Protein AF-A0A7V5G6U2-F1 (afdb_monomer)

Secondary structure (DSSP, 8-state):
-HHHHHHHHHH----EEEEE-GGG--HHHHHHHHHTTEEEEEEEEE-S-HHHHHHHS-----HHHHHHHHHHHHHTT-EEEEEE---

Mean predicted aligned error: 2.37 Å

pLDDT: mean 96.59, std 3.76, range [67.69, 98.75]

Structure (mmCIF, N/CA/C/O backbone):
data_AF-A0A7V5G6U2-F1
#
_entry.id   AF-A0A7V5G6U2-F1
#
loop_
_atom_site.group_PDB
_atom_site.id
_atom_site.type_symbol
_atom_site.label_atom_id
_atom_site.label_alt_id
_atom_site.label_comp_id
_atom_site.label_asym_id
_atom_site.label_entity_id
_atom_site.label_seq_id
_atom_site.pdbx_PDB_ins_code
_atom_site.Cartn_x
_atom_site.Cartn_y
_atom_site.Cartn_z
_atom_site.occupancy
_atom_site.B_iso_or_equiv
_atom_site.auth_seq_id
_atom_site.auth_comp_id
_atom_site.auth_asym_id
_atom_site.auth_atom_id
_atom_site.pdbx_PDB_model_num
ATOM 1 N N . MET A 1 1 ? 6.227 3.182 12.139 1.00 88.50 1 MET A N 1
ATOM 2 C CA . MET A 1 1 ? 4.810 2.914 11.788 1.00 88.50 1 MET A CA 1
ATOM 3 C C . MET A 1 1 ? 4.061 2.205 12.916 1.00 88.50 1 MET A C 1
ATOM 5 O O . MET A 1 1 ? 3.046 2.729 13.355 1.00 88.50 1 MET A O 1
ATOM 9 N N . LEU A 1 2 ? 4.555 1.066 13.418 1.00 96.12 2 LEU A N 1
ATOM 10 C CA . LEU A 1 2 ? 3.903 0.299 14.495 1.00 96.12 2 LEU A CA 1
ATOM 11 C C . LEU A 1 2 ? 3.683 1.118 15.774 1.00 96.12 2 LEU A C 1
ATOM 13 O O . LEU A 1 2 ? 2.574 1.170 16.299 1.00 96.12 2 LEU A O 1
ATOM 17 N N . GLU A 1 3 ? 4.718 1.831 16.225 1.00 97.25 3 GLU A N 1
ATOM 18 C CA . GLU A 1 3 ? 4.625 2.701 17.402 1.00 97.25 3 GLU A CA 1
ATOM 19 C C . GLU A 1 3 ? 3.572 3.805 17.224 1.00 97.25 3 GLU A C 1
ATOM 21 O O . GLU A 1 3 ? 2.782 4.059 18.132 1.00 97.25 3 GLU A O 1
ATOM 26 N N . PHE A 1 4 ? 3.514 4.410 16.032 1.00 95.56 4 PHE A N 1
ATOM 27 C CA . PHE A 1 4 ? 2.488 5.392 15.690 1.00 95.56 4 PHE A CA 1
ATOM 28 C C . PHE A 1 4 ? 1.091 4.772 15.776 1.00 95.56 4 PHE A C 1
ATOM 30 O O . PHE A 1 4 ? 0.247 5.317 16.472 1.00 95.56 4 PHE A O 1
ATOM 37 N N . CYS A 1 5 ? 0.860 3.613 15.151 1.00 97.38 5 CYS A N 1
ATOM 38 C CA . CYS A 1 5 ? -0.439 2.930 15.174 1.00 97.38 5 CYS A CA 1
ATOM 39 C C . CYS A 1 5 ? -0.892 2.626 16.611 1.00 97.38 5 CYS A C 1
ATOM 41 O O . CYS A 1 5 ? -2.033 2.911 16.977 1.00 97.38 5 CYS A O 1
ATOM 43 N N . LYS A 1 6 ? 0.028 2.124 17.449 1.00 97.69 6 LYS A N 1
ATOM 44 C CA . LYS A 1 6 ? -0.224 1.850 18.870 1.00 97.69 6 LYS A CA 1
ATOM 45 C C . LYS A 1 6 ? -0.610 3.120 19.631 1.00 97.69 6 LYS A C 1
ATOM 47 O O . LYS A 1 6 ? -1.650 3.145 20.284 1.00 97.69 6 LYS A O 1
ATOM 52 N N . LYS A 1 7 ? 0.206 4.175 19.544 1.00 98.06 7 LYS A N 1
ATOM 53 C CA . LYS A 1 7 ? -0.029 5.438 20.265 1.00 98.06 7 LYS A CA 1
ATOM 54 C C . LYS A 1 7 ? -1.261 6.183 19.750 1.00 98.06 7 LYS A C 1
ATOM 56 O O . LYS A 1 7 ? -1.964 6.797 20.546 1.00 98.06 7 LYS A O 1
ATOM 61 N N . TYR A 1 8 ? -1.528 6.128 18.446 1.00 98.06 8 TYR A N 1
ATOM 62 C CA . TYR A 1 8 ? -2.661 6.805 17.826 1.00 98.06 8 TYR A CA 1
ATOM 63 C C . TYR A 1 8 ? -3.978 6.217 18.324 1.00 98.06 8 TYR A C 1
ATOM 65 O O . TYR A 1 8 ? -4.793 6.955 18.864 1.00 98.06 8 TYR A O 1
ATOM 73 N N . LYS A 1 9 ? -4.136 4.888 18.274 1.00 96.81 9 LYS A N 1
ATOM 74 C CA . LYS A 1 9 ? -5.340 4.204 18.769 1.00 96.81 9 LYS A CA 1
ATOM 75 C C . LYS A 1 9 ? -5.616 4.454 20.254 1.00 96.81 9 LYS A C 1
ATOM 77 O O . LYS A 1 9 ? -6.765 4.531 20.664 1.00 96.81 9 LYS A O 1
ATOM 82 N N . GLN A 1 10 ? -4.563 4.564 21.066 1.00 97.62 10 GLN A N 1
ATOM 83 C CA . GLN A 1 10 ? -4.693 4.843 22.501 1.00 97.62 10 GLN A CA 1
ATOM 84 C C . GLN A 1 10 ? -5.208 6.257 22.797 1.00 97.62 10 GLN A C 1
ATOM 86 O O . GLN A 1 10 ? -5.729 6.490 23.883 1.00 97.62 10 GLN A O 1
ATOM 91 N N . ARG A 1 11 ? -5.016 7.206 21.874 1.00 98.06 11 ARG A N 1
ATOM 92 C CA . ARG A 1 11 ? -5.305 8.632 22.094 1.00 98.06 11 ARG A CA 1
ATOM 93 C C . ARG A 1 11 ? -6.466 9.153 21.256 1.00 98.06 11 ARG A C 1
ATOM 95 O O . ARG A 1 11 ? -7.097 10.127 21.646 1.00 98.06 11 ARG A O 1
ATOM 102 N N . PHE A 1 12 ? -6.727 8.538 20.109 1.00 97.06 12 PHE A N 1
ATOM 103 C CA . PHE A 1 12 ? -7.644 9.047 19.100 1.00 97.06 12 PHE A CA 1
ATOM 104 C C . PHE A 1 12 ? -8.524 7.928 18.548 1.00 97.06 12 PHE A C 1
ATOM 106 O O . PHE A 1 12 ? -8.066 6.811 18.311 1.00 97.06 12 PHE A O 1
ATOM 113 N N . ASN A 1 13 ? -9.780 8.275 18.271 1.00 95.06 13 ASN A N 1
ATOM 114 C CA . ASN A 1 13 ? -10.739 7.436 17.555 1.00 95.06 13 ASN A CA 1
ATOM 115 C C . ASN A 1 13 ? -11.178 8.123 16.248 1.00 95.06 13 ASN A C 1
ATOM 117 O O . ASN A 1 13 ? -12.365 8.291 15.983 1.00 95.06 13 ASN A O 1
ATOM 121 N N . ILE A 1 14 ? -10.204 8.611 15.473 1.00 97.75 14 ILE A N 1
ATOM 122 C CA . ILE A 1 14 ? -10.427 9.365 14.233 1.00 97.75 14 ILE A CA 1
ATOM 123 C C . ILE A 1 14 ? -9.888 8.533 13.059 1.00 97.75 14 ILE A C 1
ATOM 125 O O . ILE A 1 14 ? -8.709 8.174 13.075 1.00 97.75 14 ILE A O 1
ATOM 129 N N . PRO A 1 15 ? -10.703 8.210 12.038 1.00 97.31 15 PRO A N 1
ATOM 130 C CA . PRO A 1 15 ? -10.221 7.497 10.860 1.00 97.31 15 PRO A CA 1
ATOM 131 C C . PRO A 1 15 ? -9.162 8.296 10.099 1.00 97.31 15 PRO A C 1
ATOM 133 O O . PRO A 1 15 ? -9.288 9.510 9.935 1.00 97.31 15 PRO A O 1
ATOM 136 N N . PHE A 1 16 ? -8.143 7.615 9.573 1.00 98.06 16 PHE A N 1
ATOM 137 C CA . PHE A 1 16 ? -7.078 8.279 8.820 1.00 98.06 16 PHE A CA 1
ATOM 138 C C . PHE A 1 16 ? -6.655 7.532 7.553 1.00 98.06 16 PHE A C 1
ATOM 140 O O . PHE A 1 16 ? -6.903 6.340 7.359 1.00 98.06 16 PHE A O 1
ATOM 147 N N . ALA A 1 17 ? -5.986 8.273 6.677 1.00 97.94 17 ALA A N 1
ATOM 148 C CA . ALA A 1 17 ? -5.415 7.798 5.429 1.00 97.94 17 ALA A CA 1
ATOM 149 C C . ALA A 1 17 ? -3.891 7.904 5.487 1.00 97.94 17 ALA A C 1
ATOM 151 O O . ALA A 1 17 ? -3.370 8.862 6.058 1.00 97.94 17 ALA A O 1
ATOM 152 N N . VAL A 1 18 ? -3.177 6.977 4.849 1.00 97.81 18 VAL A N 1
ATOM 153 C CA . VAL A 1 18 ? -1.710 7.050 4.743 1.00 97.81 18 VAL A CA 1
ATOM 154 C C . VAL A 1 18 ? -1.246 6.953 3.300 1.00 97.81 18 VAL A C 1
ATOM 156 O O . VAL A 1 18 ? -1.892 6.322 2.465 1.00 97.81 18 VAL A O 1
ATOM 159 N N . ASN A 1 19 ? -0.094 7.557 3.027 1.00 97.88 19 ASN A N 1
ATOM 160 C CA . ASN A 1 19 ? 0.649 7.369 1.789 1.00 97.88 19 ASN A CA 1
ATOM 161 C C . ASN A 1 19 ? 1.896 6.540 2.120 1.00 97.88 19 ASN A C 1
ATOM 163 O O . ASN A 1 19 ? 2.572 6.829 3.107 1.00 97.88 19 ASN A O 1
ATOM 167 N N . SER A 1 20 ? 2.200 5.516 1.325 1.00 96.69 20 SER A N 1
ATOM 168 C CA . SER A 1 20 ? 3.341 4.633 1.577 1.00 96.69 20 SER A CA 1
ATOM 169 C C . SER A 1 20 ? 4.035 4.189 0.291 1.00 96.69 20 SER A C 1
ATOM 171 O O . SER A 1 20 ? 3.483 4.258 -0.809 1.00 96.69 20 SER A O 1
ATOM 173 N N . ARG A 1 21 ? 5.269 3.706 0.449 1.00 96.31 21 ARG A N 1
ATOM 174 C CA . ARG A 1 21 ? 5.988 2.962 -0.590 1.00 96.31 21 ARG A CA 1
ATOM 175 C C . ARG A 1 21 ? 5.573 1.489 -0.537 1.00 96.31 21 ARG A C 1
ATOM 177 O O . ARG A 1 21 ? 5.378 0.971 0.563 1.00 96.31 21 ARG A O 1
ATOM 184 N N . PRO A 1 22 ? 5.493 0.795 -1.684 1.00 97.38 22 PRO A N 1
ATOM 185 C CA . PR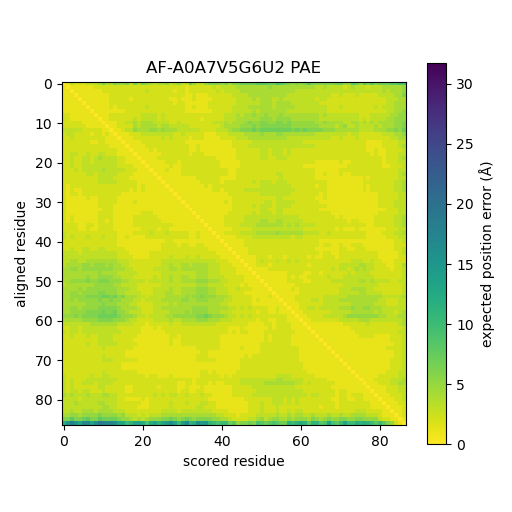O A 1 22 ? 5.092 -0.611 -1.713 1.00 97.38 22 PRO A CA 1
ATOM 186 C C . PRO A 1 22 ? 6.050 -1.517 -0.919 1.00 97.38 22 PRO A C 1
ATOM 188 O O . PRO A 1 22 ? 5.596 -2.440 -0.257 1.00 97.38 22 PRO A O 1
ATOM 191 N N . GLU A 1 23 ? 7.351 -1.215 -0.908 1.00 97.12 23 GLU A N 1
ATOM 192 C CA . GLU A 1 23 ? 8.395 -1.983 -0.202 1.00 97.12 23 GLU A 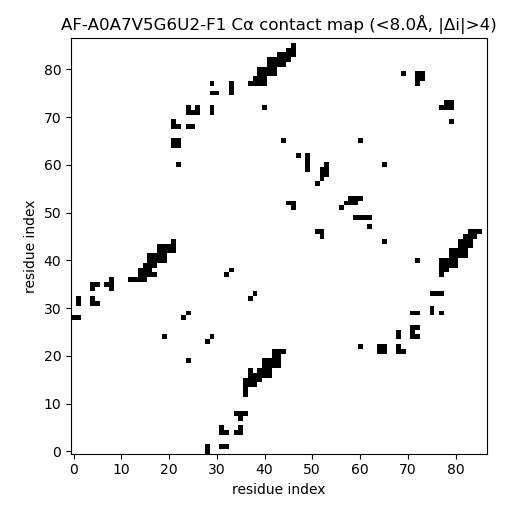CA 1
ATOM 193 C C . GLU A 1 23 ? 8.213 -2.021 1.326 1.00 97.12 23 GLU A C 1
ATOM 195 O O . GLU A 1 23 ? 8.714 -2.926 1.985 1.00 97.12 23 GLU A O 1
ATOM 200 N N . LEU A 1 24 ? 7.504 -1.040 1.894 1.00 96.94 24 LEU A N 1
ATOM 201 C CA . LEU A 1 24 ? 7.272 -0.933 3.339 1.00 96.94 24 LEU A CA 1
ATOM 202 C C . LEU A 1 24 ? 6.000 -1.660 3.794 1.00 96.94 24 LEU A C 1
ATOM 204 O O . LEU A 1 24 ? 5.692 -1.674 4.985 1.00 96.94 24 LEU A O 1
ATOM 208 N N . ILE A 1 25 ? 5.227 -2.214 2.859 1.00 98.06 25 ILE A N 1
ATOM 209 C CA . ILE A 1 25 ? 3.984 -2.913 3.164 1.00 98.06 25 ILE A CA 1
ATOM 210 C C . ILE A 1 25 ? 4.274 -4.396 3.380 1.00 98.06 25 ILE A C 1
ATOM 212 O O . ILE A 1 25 ? 4.633 -5.117 2.452 1.00 98.06 25 ILE A O 1
ATOM 216 N N . ASN A 1 26 ? 4.036 -4.847 4.606 1.00 98.25 26 ASN A N 1
A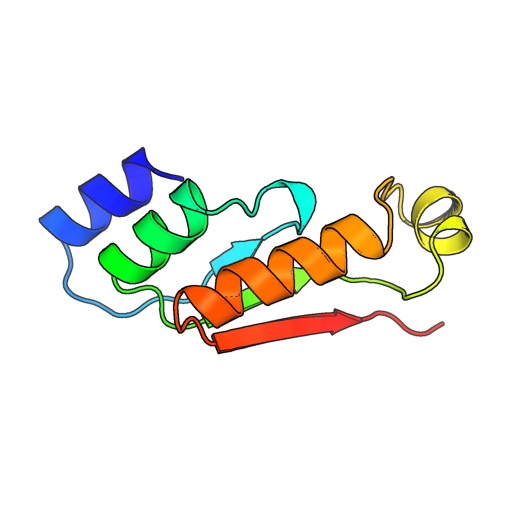TOM 217 C CA . ASN A 1 26 ? 3.968 -6.253 4.982 1.00 98.25 26 ASN A CA 1
ATOM 218 C C . ASN A 1 26 ? 2.705 -6.507 5.827 1.00 98.25 26 ASN A C 1
ATOM 220 O O . ASN A 1 2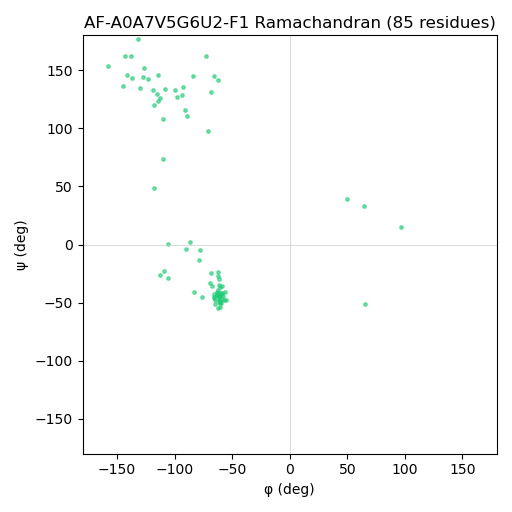6 ? 1.940 -5.581 6.124 1.00 98.25 26 ASN A O 1
ATOM 224 N N . GLU A 1 27 ? 2.467 -7.764 6.185 1.00 98.38 27 GLU A N 1
ATOM 225 C CA . GLU A 1 27 ? 1.288 -8.221 6.918 1.00 98.38 27 GLU A CA 1
ATOM 226 C C . GLU A 1 27 ? 1.155 -7.529 8.281 1.00 98.38 27 GLU A C 1
ATOM 228 O O . GLU A 1 27 ? 0.063 -7.088 8.644 1.00 98.38 27 GLU A O 1
ATOM 233 N N . GLU A 1 28 ? 2.267 -7.367 9.002 1.00 98.44 28 GLU A N 1
ATOM 234 C CA . GLU A 1 28 ? 2.306 -6.725 10.318 1.00 98.44 28 GLU A CA 1
ATOM 235 C C . GLU A 1 28 ? 1.922 -5.240 10.231 1.00 98.44 28 GLU A C 1
ATOM 237 O O . GLU A 1 28 ? 1.061 -4.761 10.973 1.00 98.44 28 GLU A O 1
ATOM 242 N N . ILE A 1 29 ? 2.509 -4.511 9.278 1.00 98.19 29 ILE A N 1
ATOM 243 C CA . ILE A 1 29 ? 2.208 -3.099 9.031 1.00 98.19 29 ILE A CA 1
ATOM 244 C C . ILE A 1 29 ? 0.744 -2.918 8.631 1.00 98.19 29 ILE A C 1
ATOM 246 O O . ILE A 1 29 ? 0.073 -2.022 9.148 1.00 98.19 29 ILE A O 1
ATOM 250 N N . ALA A 1 30 ? 0.233 -3.756 7.729 1.00 98.38 30 ALA A N 1
ATOM 251 C CA . ALA A 1 30 ? -1.144 -3.657 7.264 1.00 98.38 30 ALA A CA 1
ATOM 252 C C . ALA A 1 30 ? -2.149 -3.954 8.393 1.00 98.38 30 ALA A C 1
ATOM 254 O O . ALA A 1 30 ? -3.110 -3.199 8.568 1.00 98.38 30 ALA A O 1
ATOM 255 N N . ALA A 1 31 ? -1.893 -4.978 9.212 1.00 98.38 31 ALA A N 1
ATOM 256 C CA . ALA A 1 31 ? -2.710 -5.283 10.384 1.00 98.38 31 ALA A CA 1
ATOM 257 C C . ALA A 1 31 ? -2.685 -4.134 11.409 1.00 98.38 31 ALA A C 1
ATOM 259 O O . ALA A 1 31 ? -3.736 -3.723 11.908 1.00 98.38 31 ALA A O 1
ATOM 260 N N . ALA A 1 32 ? -1.508 -3.559 11.682 1.00 98.25 32 ALA A N 1
ATOM 261 C CA . ALA A 1 32 ? -1.363 -2.434 12.604 1.00 98.25 32 ALA A CA 1
ATOM 262 C C . ALA A 1 32 ? -2.114 -1.181 12.125 1.00 98.25 32 ALA A C 1
ATOM 264 O O . ALA A 1 32 ? -2.807 -0.540 12.917 1.00 98.25 32 ALA A O 1
ATOM 265 N N . LEU A 1 33 ? -2.028 -0.858 10.830 1.00 98.31 33 LEU A N 1
ATOM 266 C CA . LEU A 1 33 ? -2.760 0.256 10.224 1.00 98.31 33 LEU A CA 1
ATOM 267 C C . LEU A 1 33 ? -4.272 0.064 10.350 1.00 98.31 33 LEU A C 1
ATOM 269 O O . LEU A 1 33 ? -4.965 0.966 10.825 1.00 98.31 33 LEU A O 1
ATOM 273 N N . LYS A 1 34 ? -4.784 -1.115 9.975 1.00 98.06 34 LYS A N 1
ATOM 274 C CA . LYS A 1 34 ? -6.214 -1.429 10.084 1.00 98.06 34 LYS A CA 1
ATOM 275 C C . LYS A 1 34 ? -6.699 -1.318 11.528 1.00 98.06 34 LYS A C 1
ATOM 277 O O . LYS A 1 34 ? -7.713 -0.677 11.790 1.00 98.06 34 LYS A O 1
ATOM 282 N N . ASN A 1 35 ? -5.946 -1.894 12.466 1.00 97.69 35 ASN A N 1
ATOM 283 C CA . ASN A 1 35 ? -6.269 -1.881 13.890 1.00 97.69 35 ASN A CA 1
ATOM 284 C C . ASN A 1 35 ? -6.339 -0.453 14.459 1.00 97.69 35 ASN A C 1
ATOM 286 O O . ASN A 1 35 ? -7.200 -0.182 15.299 1.00 97.69 35 ASN A O 1
ATOM 290 N N . ALA A 1 36 ? -5.471 0.446 13.985 1.00 98.06 36 ALA A N 1
ATOM 291 C CA . ALA A 1 36 ? -5.404 1.837 14.423 1.00 98.06 36 ALA A CA 1
ATOM 292 C C . ALA A 1 36 ? -6.487 2.754 13.833 1.00 98.06 36 ALA A C 1
ATOM 294 O O . ALA A 1 36 ? -6.561 3.910 14.235 1.00 98.06 36 ALA A O 1
ATOM 295 N N . GLY A 1 37 ? -7.326 2.266 12.912 1.00 97.88 37 GLY A N 1
ATOM 296 C CA . GLY A 1 37 ? -8.374 3.068 12.272 1.00 97.88 37 GLY A CA 1
ATOM 297 C C . GLY A 1 37 ? -7.980 3.643 10.910 1.00 97.88 37 GLY A C 1
ATOM 298 O O . GLY A 1 37 ? -8.658 4.535 10.397 1.00 97.88 37 GLY A O 1
ATOM 299 N N . CYS A 1 38 ? -6.908 3.138 10.290 1.00 98.25 38 CYS A N 1
ATOM 300 C CA . CYS A 1 38 ? -6.621 3.474 8.902 1.00 98.25 38 CYS A CA 1
ATOM 301 C C . CYS A 1 38 ? -7.683 2.856 7.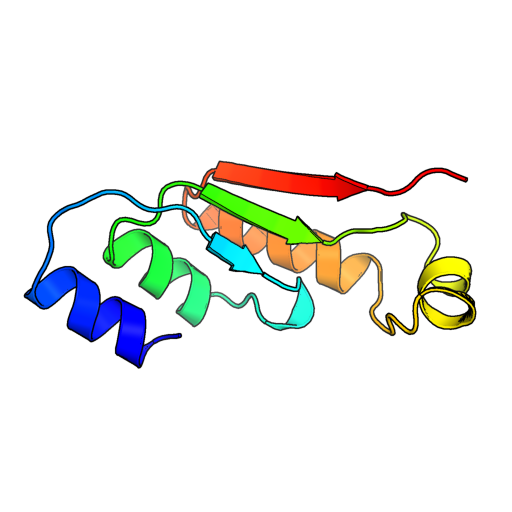984 1.00 98.25 38 CYS A C 1
ATOM 303 O O . CYS A 1 38 ? -7.979 1.662 8.086 1.00 98.25 38 CYS A O 1
ATOM 305 N N . PHE A 1 39 ? -8.243 3.652 7.072 1.00 97.25 39 PHE A N 1
ATOM 306 C CA . PHE A 1 39 ? -9.258 3.178 6.124 1.00 97.25 39 PHE A CA 1
ATOM 307 C C . PHE A 1 39 ? -8.747 3.081 4.682 1.00 97.25 39 PHE A C 1
ATOM 309 O O . PHE A 1 39 ? -9.294 2.302 3.901 1.00 97.25 39 PHE A O 1
ATOM 316 N N . ILE A 1 40 ? -7.688 3.821 4.330 1.00 98.31 40 ILE A N 1
ATOM 317 C CA . ILE A 1 40 ? -7.124 3.846 2.977 1.00 98.31 40 ILE A CA 1
ATOM 318 C C . ILE A 1 40 ? -5.599 3.987 2.992 1.00 98.31 40 ILE A C 1
ATOM 320 O O . ILE A 1 40 ? -5.036 4.813 3.717 1.00 98.31 40 ILE A O 1
ATOM 324 N N . VAL A 1 41 ? -4.938 3.204 2.142 1.00 98.50 41 VAL A N 1
ATOM 325 C CA . VAL A 1 41 ? -3.496 3.275 1.896 1.00 98.50 41 VAL A CA 1
ATOM 326 C C . VAL A 1 41 ? -3.259 3.641 0.436 1.00 98.50 41 VAL A C 1
ATOM 328 O O . VAL A 1 41 ? -3.680 2.928 -0.476 1.00 98.50 41 VAL A O 1
ATOM 331 N N . ARG A 1 42 ? -2.578 4.764 0.206 1.00 98.56 42 ARG A N 1
ATOM 332 C CA . ARG A 1 42 ? -2.189 5.222 -1.131 1.00 98.56 42 ARG A CA 1
ATOM 333 C C . ARG A 1 42 ? -0.747 4.821 -1.405 1.00 98.56 42 ARG A C 1
ATOM 335 O O . ARG A 1 42 ? 0.139 5.111 -0.602 1.00 98.56 42 ARG A O 1
ATOM 342 N N . ILE A 1 43 ? -0.516 4.147 -2.520 1.00 98.25 43 ILE A N 1
ATOM 343 C CA . ILE A 1 43 ? 0.773 3.580 -2.899 1.00 98.25 43 ILE A CA 1
ATOM 344 C C . ILE A 1 43 ? 1.315 4.324 -4.113 1.00 98.25 43 ILE A C 1
ATOM 346 O O . ILE A 1 43 ? 0.650 4.400 -5.145 1.00 98.25 43 ILE A O 1
ATOM 350 N N . GLY A 1 44 ? 2.540 4.837 -3.998 1.00 97.12 44 GLY A N 1
ATOM 351 C CA . GLY A 1 44 ? 3.295 5.350 -5.143 1.00 97.12 44 GLY A CA 1
ATOM 352 C C . GLY A 1 44 ? 3.738 4.200 -6.044 1.00 97.12 44 GLY A C 1
ATOM 353 O O . GLY A 1 44 ? 4.714 3.517 -5.729 1.00 97.12 44 GLY A O 1
ATOM 354 N N . VAL A 1 45 ? 2.987 3.943 -7.120 1.00 97.25 45 VAL A N 1
ATOM 355 C CA . VAL A 1 45 ? 3.345 2.960 -8.159 1.00 97.25 45 VAL A CA 1
ATOM 356 C C . VAL A 1 45 ? 4.294 3.602 -9.160 1.00 97.25 45 VAL A C 1
ATOM 358 O O . VAL A 1 45 ? 5.291 2.989 -9.540 1.00 97.25 45 VAL A O 1
ATOM 361 N N . GLU A 1 46 ? 4.008 4.856 -9.500 1.00 96.38 46 GLU A N 1
ATOM 362 C CA . GLU A 1 46 ? 4.709 5.745 -10.424 1.00 96.38 46 GLU A CA 1
ATOM 363 C C . GLU A 1 46 ? 4.682 5.283 -11.882 1.00 96.38 46 GLU A C 1
ATOM 365 O O . GLU A 1 46 ? 4.269 6.041 -12.740 1.00 96.38 46 GLU A O 1
ATOM 370 N N . SER A 1 47 ? 5.051 4.042 -12.191 1.00 95.81 47 SER A N 1
ATOM 371 C CA . SER A 1 47 ? 4.953 3.474 -13.542 1.00 95.81 47 SER A CA 1
ATOM 372 C C . SER A 1 47 ? 4.911 1.942 -13.492 1.00 95.81 47 SER A C 1
ATOM 374 O O . SER A 1 47 ? 5.388 1.318 -12.545 1.00 95.81 47 SER A O 1
ATOM 376 N N . GLY A 1 48 ? 4.307 1.319 -14.504 1.00 94.25 48 GLY A N 1
ATOM 377 C CA . GLY A 1 48 ? 4.335 -0.138 -14.675 1.00 94.25 48 GLY A CA 1
ATOM 378 C C . GLY A 1 48 ? 5.647 -0.657 -15.272 1.00 94.25 48 GLY A C 1
ATOM 379 O O . GLY A 1 48 ? 5.905 -1.858 -15.228 1.00 94.25 48 GLY A O 1
ATOM 380 N N . ASP A 1 49 ? 6.483 0.230 -15.811 1.00 95.88 49 ASP A N 1
ATOM 381 C CA . ASP A 1 49 ? 7.788 -0.111 -16.369 1.00 95.88 49 ASP A CA 1
ATOM 382 C C . ASP A 1 49 ? 8.857 -0.044 -15.263 1.00 95.88 49 ASP A C 1
ATOM 384 O O . ASP A 1 49 ? 9.187 1.020 -14.733 1.00 95.88 49 ASP A O 1
ATOM 388 N N . GLU A 1 50 ? 9.386 -1.207 -14.875 1.00 95.94 50 GLU A N 1
ATOM 389 C CA . GLU A 1 50 ? 10.443 -1.315 -13.861 1.00 95.94 50 GLU A CA 1
ATOM 390 C C . GLU A 1 50 ? 11.735 -0.605 -14.282 1.00 95.94 50 GLU A C 1
ATOM 392 O O . GLU A 1 50 ? 12.372 0.049 -13.452 1.00 95.94 50 GLU A O 1
ATOM 397 N N . GLY A 1 51 ? 12.100 -0.695 -15.563 1.00 95.50 51 GLY A N 1
ATOM 398 C CA . GLY A 1 51 ? 13.290 -0.062 -16.118 1.00 95.50 51 GLY A CA 1
ATOM 399 C C . GLY A 1 51 ? 13.174 1.457 -16.084 1.00 95.50 51 GLY A C 1
ATOM 400 O O . GLY A 1 51 ? 14.094 2.134 -15.621 1.00 95.50 51 GLY A O 1
ATOM 401 N N . PHE A 1 52 ? 12.019 1.995 -16.477 1.00 95.06 52 PHE A N 1
ATOM 402 C CA . PHE A 1 52 ? 11.729 3.425 -16.388 1.00 95.06 52 PHE A CA 1
ATOM 403 C C . PHE A 1 52 ? 11.816 3.927 -14.942 1.00 95.06 52 PHE A C 1
ATOM 405 O O . PHE A 1 52 ? 12.528 4.892 -14.652 1.00 95.06 52 PHE A O 1
ATOM 412 N N . ARG A 1 53 ? 11.147 3.238 -14.007 1.00 95.12 53 ARG A N 1
ATOM 413 C CA . ARG A 1 53 ? 11.162 3.596 -12.580 1.00 95.12 53 ARG A CA 1
ATOM 414 C C . ARG A 1 53 ? 12.564 3.577 -11.986 1.00 95.12 53 ARG A C 1
ATOM 416 O O . ARG A 1 53 ? 12.935 4.508 -11.267 1.00 95.12 53 ARG A O 1
ATOM 423 N N . GLY A 1 54 ? 13.347 2.552 -12.312 1.00 94.62 54 GLY A N 1
ATOM 424 C CA . GLY A 1 54 ? 14.724 2.416 -11.849 1.00 94.62 54 GLY A CA 1
ATOM 425 C C . GLY A 1 54 ? 15.635 3.503 -12.408 1.00 94.62 54 GLY A C 1
ATOM 426 O O . GLY A 1 54 ? 16.396 4.107 -11.651 1.00 94.62 54 GLY A O 1
ATOM 427 N N . LYS A 1 55 ? 15.534 3.767 -13.715 1.00 95.25 55 LYS A N 1
ATOM 428 C CA . LYS A 1 55 ? 16.423 4.675 -14.447 1.00 95.25 55 LYS A CA 1
ATOM 429 C C . LYS A 1 55 ? 16.116 6.151 -14.201 1.00 95.25 55 LYS A C 1
ATOM 431 O O . LYS A 1 55 ? 17.046 6.920 -13.984 1.00 95.25 55 LYS A O 1
ATOM 436 N N . TYR A 1 56 ? 14.844 6.546 -14.236 1.00 94.56 56 TYR A N 1
ATOM 437 C CA . TYR A 1 56 ? 14.449 7.961 -14.249 1.00 94.56 56 TYR A CA 1
ATOM 438 C C . TYR A 1 56 ? 13.876 8.453 -12.921 1.00 94.56 56 TYR A C 1
ATOM 440 O O . TYR A 1 56 ? 14.026 9.625 -12.592 1.00 94.56 56 TYR A O 1
ATOM 448 N N . LEU A 1 57 ? 13.253 7.574 -12.131 1.00 93.31 57 LEU A N 1
ATOM 449 C CA . LEU A 1 57 ? 12.592 7.964 -10.878 1.00 93.31 57 LEU A CA 1
ATOM 450 C C . LEU A 1 57 ? 13.376 7.549 -9.625 1.00 93.31 57 LEU A C 1
ATOM 452 O O . LEU A 1 57 ? 12.922 7.785 -8.503 1.00 93.31 57 LEU A O 1
ATOM 456 N N . ASN A 1 58 ? 14.536 6.905 -9.805 1.00 93.25 58 ASN A N 1
ATOM 457 C CA . ASN A 1 58 ? 15.333 6.297 -8.738 1.00 93.25 58 ASN A CA 1
ATOM 458 C C . ASN A 1 58 ? 14.489 5.396 -7.814 1.00 93.25 58 ASN A C 1
ATOM 460 O O . ASN A 1 58 ? 14.632 5.385 -6.588 1.00 93.25 58 ASN A O 1
ATOM 464 N N . ARG A 1 59 ? 13.554 4.655 -8.412 1.00 92.19 59 ARG A N 1
ATOM 465 C CA . ARG A 1 59 ? 12.703 3.688 -7.725 1.00 92.19 59 ARG A CA 1
ATOM 466 C C . ARG A 1 59 ? 13.122 2.294 -8.161 1.00 92.19 59 ARG A C 1
ATOM 468 O O . ARG A 1 59 ? 12.875 1.898 -9.293 1.00 92.19 59 ARG A O 1
ATOM 475 N N . ARG A 1 60 ? 13.765 1.547 -7.265 1.00 93.31 60 ARG A N 1
ATOM 476 C CA . ARG A 1 60 ? 14.331 0.223 -7.561 1.00 93.31 60 ARG A CA 1
ATOM 477 C C . ARG A 1 60 ? 13.534 -0.875 -6.861 1.00 93.31 60 ARG A C 1
ATOM 479 O O . ARG A 1 60 ? 13.998 -1.452 -5.889 1.00 93.31 60 ARG A O 1
ATOM 486 N N . MET A 1 61 ? 12.334 -1.154 -7.363 1.00 94.56 61 MET A N 1
ATOM 487 C CA . MET A 1 61 ? 11.522 -2.283 -6.906 1.00 94.56 61 MET A CA 1
ATOM 488 C C . MET A 1 61 ? 10.791 -2.949 -8.068 1.00 94.56 61 MET A C 1
ATOM 490 O O . MET A 1 61 ? 10.353 -2.268 -8.995 1.00 94.56 61 MET A O 1
ATOM 494 N N . SER A 1 62 ? 10.608 -4.267 -8.005 1.00 97.25 62 SER A N 1
ATOM 495 C CA . SER A 1 62 ? 9.867 -4.982 -9.044 1.00 97.25 62 SER A CA 1
ATOM 496 C C . SER A 1 62 ? 8.361 -4.711 -8.977 1.00 97.25 62 SER A C 1
ATOM 498 O O . SER A 1 62 ? 7.809 -4.260 -7.966 1.00 97.25 62 SER A O 1
ATOM 500 N N . ASN A 1 63 ? 7.660 -5.012 -10.062 1.00 97.94 63 ASN A N 1
ATOM 501 C CA . ASN A 1 63 ? 6.206 -4.997 -10.142 1.00 97.94 63 ASN A CA 1
ATOM 502 C C . ASN A 1 63 ? 5.585 -6.020 -9.187 1.00 97.94 63 ASN A C 1
ATOM 504 O O . ASN A 1 63 ? 4.478 -5.808 -8.692 1.00 97.94 63 ASN A O 1
ATOM 508 N N . ASP A 1 64 ? 6.296 -7.099 -8.866 1.00 98.38 64 ASP A N 1
ATOM 509 C CA . ASP A 1 64 ? 5.829 -8.082 -7.892 1.00 98.38 64 ASP A CA 1
ATOM 510 C C . ASP A 1 64 ? 5.820 -7.541 -6.464 1.00 98.38 64 ASP A C 1
ATOM 512 O O . ASP A 1 64 ? 4.912 -7.882 -5.704 1.00 98.38 64 ASP A O 1
ATOM 516 N N . VAL A 1 65 ? 6.752 -6.648 -6.105 1.00 98.12 65 VAL A N 1
ATOM 517 C CA . VAL A 1 65 ? 6.708 -5.930 -4.818 1.00 98.12 65 VAL A CA 1
ATOM 518 C C . VAL A 1 65 ? 5.441 -5.079 -4.732 1.00 98.12 65 VAL A C 1
ATOM 520 O O . VAL A 1 65 ? 4.735 -5.127 -3.725 1.00 98.12 65 VAL A O 1
ATOM 523 N N . ILE A 1 66 ? 5.086 -4.369 -5.809 1.00 98.19 66 ILE A N 1
ATOM 524 C CA . ILE A 1 66 ? 3.842 -3.588 -5.863 1.00 98.19 66 ILE A CA 1
ATOM 525 C C . ILE A 1 66 ? 2.627 -4.503 -5.721 1.00 98.19 66 ILE A C 1
ATOM 527 O O . ILE A 1 66 ? 1.799 -4.300 -4.836 1.00 98.19 66 ILE A O 1
ATOM 531 N N . LYS A 1 67 ? 2.519 -5.534 -6.569 1.00 98.56 67 LYS A N 1
ATOM 532 C CA . LYS A 1 67 ? 1.386 -6.471 -6.549 1.00 98.56 67 LYS A CA 1
ATOM 533 C C . LYS A 1 67 ? 1.229 -7.111 -5.170 1.00 98.56 67 LYS A C 1
ATOM 535 O O . LYS A 1 67 ? 0.107 -7.240 -4.687 1.00 98.56 67 LYS A O 1
ATOM 540 N N . ARG A 1 68 ? 2.336 -7.484 -4.519 1.00 98.69 68 ARG A N 1
ATOM 541 C CA . ARG A 1 68 ? 2.342 -8.017 -3.150 1.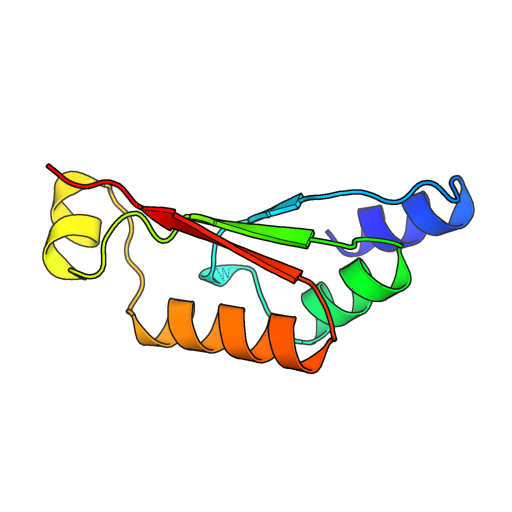00 98.69 68 ARG A CA 1
ATOM 542 C C . ARG A 1 68 ? 1.778 -7.007 -2.154 1.00 98.69 68 ARG A C 1
ATOM 544 O O . ARG A 1 68 ? 0.871 -7.373 -1.414 1.00 98.69 68 ARG A O 1
ATOM 551 N N . ALA A 1 69 ? 2.232 -5.755 -2.184 1.00 98.50 69 ALA A N 1
ATOM 552 C CA . ALA A 1 69 ? 1.718 -4.705 -1.305 1.00 98.50 69 ALA A CA 1
ATOM 553 C C . ALA A 1 69 ? 0.192 -4.544 -1.435 1.00 98.50 69 ALA A C 1
ATOM 555 O O . ALA A 1 69 ? -0.520 -4.566 -0.432 1.00 98.50 69 ALA A O 1
ATOM 556 N N . PHE A 1 70 ? -0.333 -4.474 -2.664 1.00 98.62 70 PHE A N 1
ATOM 557 C CA . PHE A 1 70 ? -1.782 -4.390 -2.893 1.00 98.62 70 PHE A CA 1
ATOM 558 C C . PHE A 1 70 ? -2.535 -5.632 -2.392 1.00 98.62 70 PHE A C 1
ATOM 560 O O . PHE A 1 70 ? -3.583 -5.492 -1.764 1.00 98.62 70 PHE A O 1
ATOM 567 N N . ARG A 1 71 ? -2.001 -6.845 -2.603 1.00 98.75 71 ARG A N 1
ATOM 568 C CA . ARG A 1 71 ? -2.613 -8.085 -2.085 1.00 98.75 71 ARG A CA 1
ATOM 569 C C . ARG A 1 71 ? -2.694 -8.092 -0.559 1.00 98.75 71 ARG A C 1
ATOM 571 O O . ARG A 1 71 ? -3.749 -8.419 -0.026 1.00 98.75 71 ARG A O 1
ATOM 578 N N . ILE A 1 72 ? -1.618 -7.704 0.125 1.00 98.75 72 ILE A N 1
ATOM 579 C CA . ILE A 1 72 ? -1.563 -7.649 1.593 1.00 98.75 72 ILE A CA 1
ATOM 580 C C . ILE A 1 72 ? -2.600 -6.657 2.132 1.00 98.75 72 ILE A C 1
ATOM 582 O O . ILE A 1 72 ? -3.388 -6.994 3.014 1.00 98.75 72 ILE A O 1
ATOM 586 N N . LEU A 1 73 ? -2.656 -5.449 1.564 1.00 98.56 73 LEU A N 1
ATOM 587 C CA . LEU A 1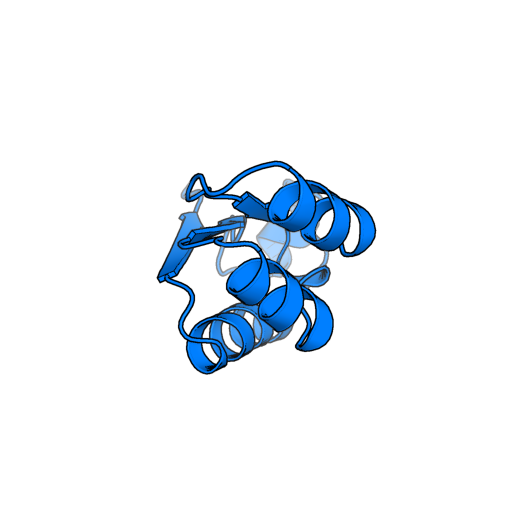 73 ? -3.627 -4.427 1.967 1.00 98.56 73 LEU A CA 1
ATOM 588 C C . LEU A 1 73 ? -5.071 -4.884 1.732 1.00 98.56 73 LEU A C 1
ATOM 590 O O . LEU A 1 73 ? -5.930 -4.691 2.595 1.00 98.56 73 LEU A O 1
ATOM 594 N N . LYS A 1 74 ? -5.331 -5.534 0.591 1.00 98.44 74 LYS A N 1
ATOM 595 C CA . LYS A 1 74 ? -6.645 -6.096 0.266 1.00 98.44 74 LYS A CA 1
ATOM 596 C C . LYS A 1 74 ? -7.051 -7.192 1.246 1.00 98.44 74 LYS A C 1
ATOM 598 O O . LYS A 1 74 ? -8.188 -7.179 1.706 1.00 98.44 74 LYS A O 1
ATOM 603 N N . ALA A 1 75 ? -6.134 -8.091 1.599 1.00 98.38 75 ALA A N 1
ATOM 604 C CA . ALA A 1 75 ? -6.387 -9.159 2.563 1.00 98.38 75 ALA A CA 1
ATOM 605 C C . ALA A 1 75 ? -6.741 -8.623 3.964 1.00 98.38 75 ALA A C 1
ATOM 607 O O . ALA A 1 75 ? -7.528 -9.240 4.671 1.00 98.38 75 ALA A O 1
ATOM 608 N N . GLN A 1 76 ? -6.224 -7.448 4.340 1.00 97.81 76 GLN A N 1
ATOM 609 C CA . GLN A 1 76 ? -6.550 -6.767 5.603 1.00 97.81 76 GLN A CA 1
ATOM 610 C C . GLN A 1 76 ? -7.804 -5.871 5.525 1.00 97.81 76 GLN A C 1
ATOM 612 O O . GLN A 1 76 ? -8.150 -5.187 6.492 1.00 97.81 76 GLN A O 1
ATOM 617 N N . GLY A 1 77 ? -8.493 -5.827 4.378 1.00 97.38 77 GLY A N 1
ATOM 618 C CA . GLY A 1 77 ? -9.691 -5.004 4.193 1.00 97.38 77 GLY A CA 1
ATOM 619 C C . GLY A 1 77 ? -9.418 -3.496 4.278 1.00 97.38 77 GLY A C 1
ATOM 620 O O . GLY A 1 77 ? -10.252 -2.743 4.792 1.00 97.38 77 GLY A O 1
ATOM 621 N N . LEU A 1 78 ? -8.235 -3.055 3.840 1.00 98.25 78 LEU A N 1
ATOM 622 C CA . LEU A 1 78 ? -7.884 -1.640 3.678 1.00 98.25 78 LEU A CA 1
ATOM 623 C C . LEU A 1 78 ? -8.200 -1.205 2.249 1.00 98.25 78 LEU A C 1
ATOM 625 O O . LEU A 1 78 ? -7.835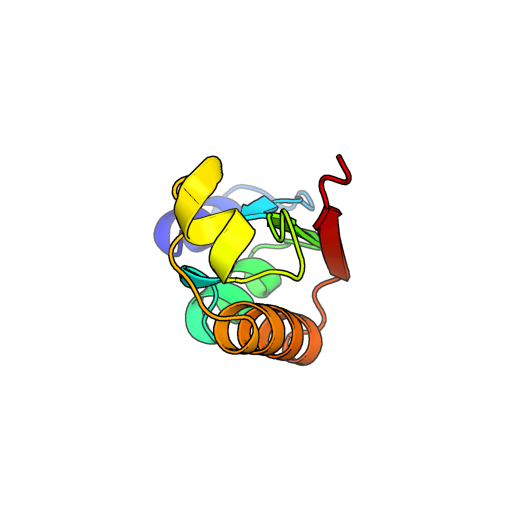 -1.916 1.319 1.00 98.25 78 LEU A O 1
ATOM 629 N N . ALA A 1 79 ? -8.821 -0.043 2.036 1.00 98.31 79 ALA A N 1
ATOM 630 C CA . ALA A 1 79 ? -8.956 0.495 0.682 1.00 98.31 79 ALA A CA 1
ATOM 631 C C . ALA A 1 79 ? -7.569 0.862 0.125 1.00 98.31 79 ALA A C 1
ATOM 633 O O . ALA A 1 79 ? -6.692 1.306 0.870 1.00 98.31 79 ALA A O 1
ATOM 634 N N . GLN A 1 80 ? -7.358 0.676 -1.178 1.00 98.19 80 GLN A N 1
ATOM 635 C CA . GLN A 1 80 ? -6.074 0.960 -1.821 1.00 98.19 80 GLN A CA 1
ATOM 636 C C . GLN A 1 80 ? -6.242 1.952 -2.969 1.00 98.19 80 GLN A C 1
ATOM 638 O O . GLN A 1 80 ? -7.207 1.872 -3.725 1.00 98.19 80 GLN A O 1
ATOM 643 N N . VAL A 1 81 ? -5.271 2.848 -3.128 1.00 98.31 81 VAL A N 1
ATOM 644 C CA . VAL A 1 81 ? -5.158 3.757 -4.280 1.00 98.31 81 VAL A CA 1
ATOM 645 C C . VAL A 1 81 ? -3.739 3.670 -4.816 1.00 98.31 81 VAL A C 1
ATOM 647 O O . VAL A 1 81 ? -2.794 3.694 -4.034 1.00 98.31 81 VAL A O 1
ATOM 650 N N . GLY A 1 82 ? -3.578 3.569 -6.133 1.00 97.69 82 GLY A N 1
ATOM 651 C CA . GLY A 1 82 ? -2.276 3.685 -6.788 1.00 97.69 82 GLY A CA 1
ATOM 652 C C . GLY A 1 82 ? -2.084 5.082 -7.367 1.00 97.69 82 GLY A C 1
ATOM 653 O O . GLY A 1 82 ? -2.979 5.586 -8.041 1.00 97.69 82 GLY A O 1
ATOM 654 N N . PHE A 1 83 ? -0.927 5.693 -7.125 1.00 97.75 83 PHE A N 1
ATOM 655 C CA . PHE A 1 83 ? -0.481 6.878 -7.854 1.00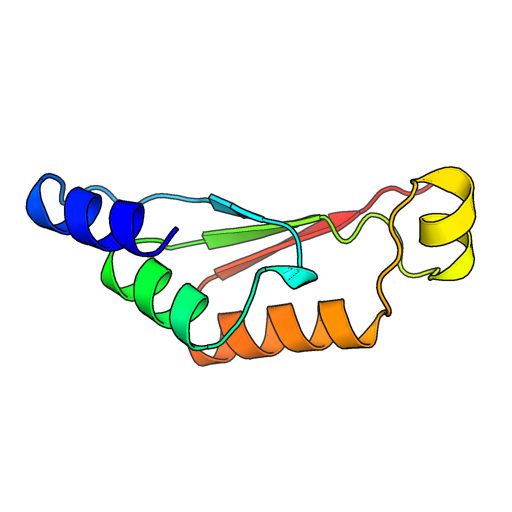 97.75 83 PHE A CA 1
ATOM 656 C C . PHE A 1 83 ? 0.392 6.460 -9.031 1.00 97.75 83 PHE A C 1
ATOM 658 O O . PHE A 1 83 ? 1.333 5.684 -8.857 1.00 97.75 83 PHE A O 1
ATOM 665 N N . PHE A 1 84 ? 0.058 6.975 -10.211 1.00 95.88 84 PHE A N 1
ATOM 666 C CA . PHE A 1 84 ? 0.715 6.681 -11.479 1.00 95.88 84 PHE A CA 1
ATOM 667 C C . PHE A 1 84 ? 1.123 7.989 -12.150 1.00 95.88 84 PHE A C 1
ATOM 669 O O . PHE A 1 84 ? 0.395 8.980 -12.082 1.00 95.88 84 PHE A O 1
ATOM 676 N N . ILE A 1 85 ? 2.270 7.961 -12.814 1.00 92.44 85 ILE A N 1
ATOM 677 C CA . ILE A 1 85 ? 2.800 9.020 -13.658 1.00 92.44 85 ILE A CA 1
ATOM 678 C C . ILE A 1 85 ? 2.848 8.455 -15.077 1.00 92.44 85 ILE A C 1
ATOM 680 O O . ILE A 1 85 ? 3.351 7.356 -15.311 1.00 92.44 85 ILE A O 1
ATOM 684 N N . PHE A 1 86 ? 2.296 9.212 -16.017 1.00 86.88 86 PHE A N 1
ATOM 685 C CA . PHE A 1 86 ? 2.350 8.918 -17.443 1.00 86.88 86 PHE A CA 1
ATOM 686 C C . PHE A 1 86 ? 3.077 10.074 -18.129 1.00 86.88 86 PHE A C 1
ATOM 688 O O . PHE A 1 86 ? 2.762 11.231 -17.843 1.00 86.88 86 PHE A O 1
ATOM 695 N N . GLY A 1 87 ? 4.033 9.760 -19.006 1.00 67.69 87 GLY A N 1
ATOM 696 C CA . GLY A 1 87 ? 4.905 10.743 -19.657 1.00 67.69 87 GLY A CA 1
ATOM 697 C C . GLY A 1 87 ? 6.357 10.304 -19.659 1.00 67.69 87 GLY A C 1
ATOM 698 O O . GLY A 1 87 ? 6.874 10.010 -18.558 1.00 67.69 87 GLY A O 1
#

Foldseek 3Di:
DLVCLVVQQVPDPDADEEEDELQPADLSVLLSCVSSRYAEYEYEPAAQDQCCCVPPVVHHDHPVSNVNRVVSNVVSNHHYHYDYDDD

Nearest PDB structures (foldseek):
  6fd2-assembly1_B  TM=9.289E-01  e=1.617E-06  Streptoalloteichus tenebrarius
  6wte-assembly2_B  TM=8.567E-01  e=9.455E-04  Kitasatospora setae KM-6054
  6wte-assembly1_A  TM=8.554E-01  e=2.241E-03  Kitasatospora setae KM-6054
  1olt-assembly1_A  TM=8.184E-01  e=5.419E-02  Escherichia coli K-12
  2fb2-assembly1_B  TM=8.214E-01  e=8.069E-02  Staphylococcus aureus

Solvent-accessible surface area (backbone atoms only — not comparable to full-atom values): 4957 Å² total; per-residue (Å²): 108,65,69,55,29,56,55,44,44,76,75,44,94,62,78,43,71,48,79,46,56,34,88,73,51,47,66,68,55,39,50,38,37,44,74,32,36,38,52,37,45,34,30,65,59,43,50,92,46,48,66,55,30,37,72,78,66,73,39,87,61,56,67,64,46,44,55,47,24,54,50,48,33,50,75,59,72,34,45,76,46,79,43,74,59,85,135

Radius of gyration: 13.93 Å; Cα contacts (8 Å, |Δi|>4): 128; chains: 1; bounding box: 27×20×42 Å

Sequence (87 aa):
MLEFCKKYKQRFNIPFAVNSRPELINEEIAAALKNAGCFIVRIGVESGDEGFRGKYLNRRMSNDVIKRAFRILKAQGLAQVGFFIFG